Protein AF-A0AAD3XXQ5-F1 (afdb_monomer)

Radius of gyration: 32.07 Å; Cα contacts (8 Å, |Δi|>4): 15; chains: 1; bounding box: 58×30×98 Å

Mean predicted aligned error: 12.47 Å

Str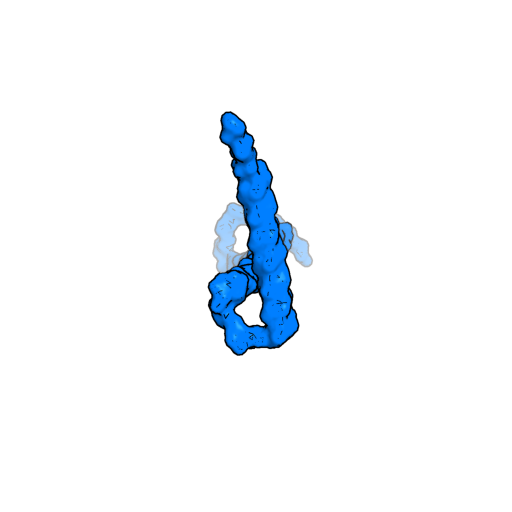ucture (mmCIF, N/CA/C/O backbone):
data_AF-A0AAD3XXQ5-F1
#
_entry.id   AF-A0AAD3XXQ5-F1
#
loop_
_atom_site.group_PDB
_atom_site.id
_atom_site.type_symbol
_atom_site.label_atom_id
_atom_site.label_alt_id
_atom_site.label_comp_id
_atom_site.label_asym_id
_atom_site.label_entity_id
_atom_site.label_seq_id
_atom_site.pdbx_PDB_ins_code
_atom_site.Cartn_x
_atom_site.Cartn_y
_atom_site.Cartn_z
_atom_site.occupancy
_atom_site.B_iso_or_equiv
_atom_site.auth_seq_id
_atom_site.auth_comp_id
_atom_site.auth_asym_id
_atom_site.auth_atom_id
_atom_site.pdbx_PDB_model_num
ATOM 1 N N . MET A 1 1 ? 29.185 -11.219 -38.932 1.00 58.31 1 MET A N 1
ATOM 2 C CA . MET A 1 1 ? 29.638 -9.807 -38.927 1.00 58.31 1 MET A CA 1
ATOM 3 C C . MET A 1 1 ? 29.434 -9.222 -37.535 1.00 58.31 1 MET A C 1
ATOM 5 O O . MET A 1 1 ? 28.336 -9.335 -37.004 1.00 58.31 1 MET A O 1
ATOM 9 N N . GLY A 1 2 ? 30.489 -8.679 -36.919 1.00 78.75 2 GLY A N 1
ATOM 10 C CA . GLY A 1 2 ? 30.454 -8.122 -35.560 1.00 78.75 2 GLY A CA 1
ATOM 11 C C . GLY A 1 2 ? 29.782 -6.747 -35.473 1.00 78.75 2 GLY A C 1
ATOM 12 O O . GLY A 1 2 ? 29.468 -6.116 -36.482 1.00 78.75 2 GLY A O 1
ATOM 13 N N . ARG A 1 3 ? 29.550 -6.272 -34.247 1.00 82.69 3 ARG A N 1
ATOM 14 C CA . ARG A 1 3 ? 28.944 -4.960 -33.989 1.00 82.69 3 ARG A CA 1
ATOM 15 C C . ARG A 1 3 ? 30.006 -3.863 -34.138 1.00 82.69 3 ARG A C 1
ATOM 17 O O . ARG A 1 3 ? 30.858 -3.721 -33.271 1.00 82.69 3 ARG A O 1
ATOM 24 N N . GLY A 1 4 ? 29.947 -3.089 -35.220 1.00 86.62 4 GLY A N 1
ATOM 25 C CA . GLY A 1 4 ? 30.831 -1.936 -35.420 1.00 86.62 4 GLY A CA 1
ATOM 26 C C . GLY A 1 4 ? 30.503 -0.781 -34.467 1.00 86.62 4 GLY A C 1
ATOM 27 O O . GLY A 1 4 ? 29.329 -0.483 -34.225 1.00 86.62 4 GLY A O 1
ATOM 28 N N . LYS A 1 5 ? 31.535 -0.126 -33.922 1.00 89.56 5 LYS A N 1
ATOM 29 C CA . LYS A 1 5 ? 31.388 1.126 -33.166 1.00 89.56 5 LYS A CA 1
ATOM 30 C C . LYS A 1 5 ? 30.966 2.237 -34.134 1.00 89.56 5 LYS A C 1
ATOM 32 O O . LYS A 1 5 ? 31.523 2.347 -35.219 1.00 89.56 5 LYS A O 1
ATOM 37 N N . ILE A 1 6 ? 29.981 3.043 -33.743 1.00 89.31 6 ILE A N 1
ATOM 38 C CA . ILE A 1 6 ? 29.500 4.192 -34.521 1.00 89.31 6 ILE A CA 1
ATOM 39 C C . ILE A 1 6 ? 29.655 5.472 -33.706 1.00 89.31 6 ILE A C 1
ATOM 41 O O . ILE A 1 6 ? 29.514 5.446 -32.482 1.00 89.31 6 ILE A O 1
ATOM 45 N N . GLU A 1 7 ? 29.922 6.584 -34.381 1.00 93.62 7 GLU A N 1
ATOM 46 C CA . GLU A 1 7 ? 29.941 7.909 -33.762 1.00 93.62 7 GLU A CA 1
ATOM 47 C C . GLU A 1 7 ? 28.536 8.343 -33.323 1.00 93.62 7 GLU A C 1
ATOM 49 O O . GLU A 1 7 ? 27.523 7.982 -33.934 1.00 93.62 7 GLU A O 1
ATOM 54 N N . ILE A 1 8 ? 28.464 9.146 -32.260 1.00 94.00 8 ILE A N 1
ATOM 55 C CA . ILE A 1 8 ? 27.212 9.744 -31.788 1.00 94.00 8 ILE A CA 1
ATOM 56 C C . ILE A 1 8 ? 26.947 11.018 -32.593 1.00 94.00 8 ILE A C 1
ATOM 58 O O . ILE A 1 8 ? 27.201 12.131 -32.150 1.00 94.00 8 ILE A O 1
ATOM 62 N N . LYS A 1 9 ? 26.450 10.822 -33.814 1.00 94.19 9 LYS A N 1
ATOM 63 C CA . LYS A 1 9 ? 25.975 11.871 -34.722 1.00 94.19 9 LYS A CA 1
ATOM 64 C C . LYS A 1 9 ? 24.759 11.381 -35.507 1.00 94.19 9 LYS A C 1
ATOM 66 O O . LYS A 1 9 ? 24.374 10.210 -35.406 1.00 94.19 9 LYS A O 1
ATOM 71 N N . ARG A 1 10 ? 24.131 12.268 -36.281 1.00 92.44 10 ARG A N 1
ATOM 72 C CA . ARG A 1 10 ? 23.028 11.890 -37.172 1.00 92.44 10 ARG A CA 1
ATOM 73 C C . ARG A 1 10 ? 23.514 10.843 -38.182 1.00 92.44 10 ARG A C 1
ATOM 75 O O . ARG A 1 10 ? 24.579 10.976 -38.773 1.00 92.44 10 ARG A O 1
ATOM 82 N N . ILE A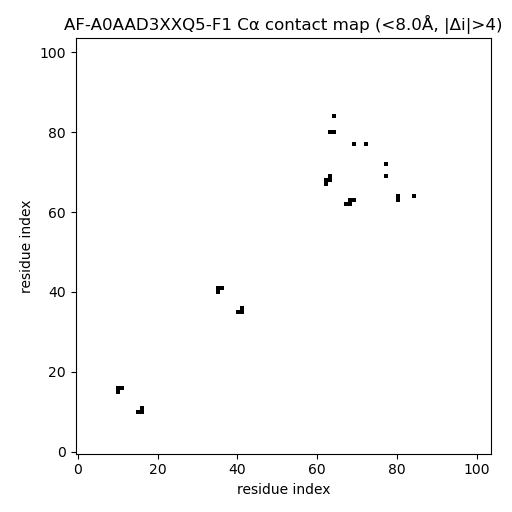 1 11 ? 22.736 9.774 -38.353 1.00 94.06 11 ILE A N 1
ATOM 83 C CA . ILE A 1 11 ? 22.971 8.781 -39.408 1.00 94.06 11 ILE A CA 1
ATOM 84 C C . ILE A 1 11 ? 22.291 9.305 -40.669 1.00 94.06 11 ILE A C 1
ATOM 86 O O . ILE A 1 11 ? 21.061 9.367 -40.712 1.00 94.06 11 ILE A O 1
ATOM 90 N N . GLU A 1 12 ? 23.072 9.673 -41.681 1.00 95.75 12 GLU A N 1
ATOM 91 C CA . GLU A 1 12 ? 22.541 10.267 -42.916 1.00 95.75 12 GLU A CA 1
ATOM 92 C C . GLU A 1 12 ? 21.757 9.256 -43.760 1.00 95.75 12 GLU A C 1
ATOM 94 O O . GLU A 1 12 ? 20.636 9.530 -44.196 1.00 95.75 12 GLU A O 1
ATOM 99 N N . ASN A 1 13 ? 22.276 8.031 -43.897 1.00 95.56 13 ASN A N 1
ATOM 100 C CA . ASN A 1 13 ? 21.589 6.963 -44.621 1.00 95.56 13 ASN A CA 1
ATOM 101 C C . ASN A 1 13 ? 20.242 6.615 -43.954 1.00 95.56 13 ASN A C 1
ATOM 103 O O . ASN A 1 13 ? 20.194 6.205 -42.790 1.00 95.56 13 ASN A O 1
ATOM 107 N N . SER A 1 14 ? 19.150 6.770 -44.709 1.00 91.25 14 SER A N 1
ATOM 108 C CA . SER A 1 14 ? 17.780 6.648 -44.196 1.00 91.25 14 SER A CA 1
ATOM 109 C C . SER A 1 14 ? 17.454 5.258 -43.652 1.00 91.25 14 SER A C 1
ATOM 111 O O . SER A 1 14 ? 16.981 5.129 -42.521 1.00 91.25 14 SER A O 1
ATOM 113 N N . SER A 1 15 ? 17.778 4.212 -44.410 1.00 93.94 15 SER A N 1
ATOM 114 C CA . SER A 1 15 ? 17.511 2.824 -44.028 1.00 93.94 15 SER A CA 1
ATOM 115 C C . SER A 1 15 ? 18.297 2.432 -42.777 1.00 93.94 15 SER A C 1
ATOM 117 O O . SER A 1 15 ? 17.731 1.888 -41.826 1.00 93.94 15 SER A O 1
ATOM 119 N N . ASN A 1 16 ? 19.584 2.791 -42.713 1.00 92.81 16 ASN A N 1
ATOM 120 C CA . ASN A 1 16 ? 20.416 2.543 -41.533 1.00 92.81 16 ASN A CA 1
ATOM 121 C C . ASN A 1 16 ? 19.878 3.283 -40.309 1.00 92.81 16 ASN A C 1
ATOM 123 O O . ASN A 1 16 ? 19.780 2.701 -39.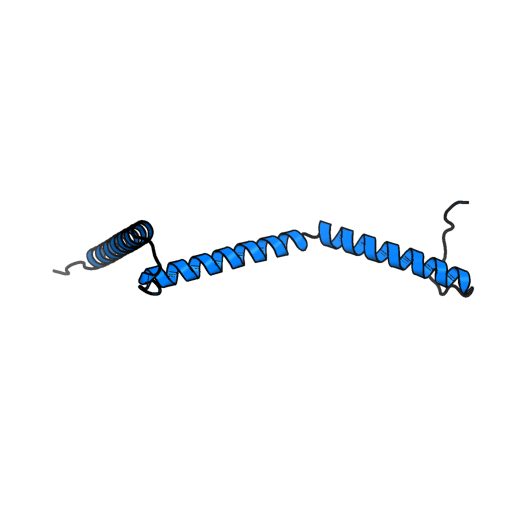229 1.00 92.81 16 ASN A O 1
ATOM 127 N N . ARG A 1 17 ? 19.472 4.546 -40.477 1.00 94.56 17 ARG A N 1
ATOM 128 C CA . ARG A 1 17 ? 18.876 5.348 -39.406 1.00 94.56 17 ARG A CA 1
ATOM 129 C C . ARG A 1 17 ? 17.603 4.702 -38.863 1.00 94.56 17 ARG A C 1
ATOM 131 O O . ARG A 1 17 ? 17.469 4.598 -37.644 1.00 94.56 17 ARG A O 1
ATOM 138 N N . GLN A 1 18 ? 16.709 4.227 -39.732 1.00 90.75 18 GLN A N 1
ATOM 139 C CA . GLN A 1 18 ? 15.470 3.554 -39.330 1.00 90.75 18 GLN A CA 1
ATOM 140 C C . GLN A 1 18 ? 15.753 2.254 -38.565 1.00 90.75 18 GLN A C 1
ATOM 142 O O . GLN A 1 18 ? 15.214 2.038 -37.479 1.00 90.75 18 GLN A O 1
ATOM 147 N N . VAL A 1 19 ? 16.657 1.413 -39.076 1.00 93.81 19 VAL A N 1
ATOM 148 C CA . VAL A 1 19 ? 17.044 0.158 -38.412 1.00 93.81 19 VAL A CA 1
ATOM 149 C C . VAL A 1 19 ? 17.693 0.431 -37.052 1.00 93.81 19 VAL A C 1
ATOM 151 O O . VAL A 1 19 ? 17.367 -0.229 -36.060 1.00 93.81 19 VAL A O 1
ATOM 154 N N . THR A 1 20 ? 18.596 1.412 -36.973 1.00 92.69 20 THR A N 1
ATOM 155 C CA . THR A 1 20 ? 19.229 1.817 -35.714 1.00 92.69 20 THR A CA 1
ATOM 156 C C . THR A 1 20 ? 18.206 2.364 -34.725 1.00 92.69 20 THR A C 1
ATOM 158 O O . THR A 1 20 ? 18.266 1.986 -33.554 1.00 92.69 20 THR A O 1
ATOM 161 N N . TYR A 1 21 ? 17.262 3.199 -35.169 1.00 91.62 21 TYR A N 1
ATOM 162 C CA . TYR A 1 21 ? 16.186 3.718 -34.327 1.00 91.62 21 TYR A CA 1
ATOM 163 C C . TYR A 1 21 ? 15.373 2.580 -33.710 1.00 91.62 21 TYR A C 1
ATOM 165 O O . TYR A 1 21 ? 15.287 2.497 -32.485 1.00 91.62 21 TYR A O 1
ATOM 173 N N . SER A 1 22 ? 14.868 1.651 -34.527 1.00 91.81 22 SER A N 1
ATOM 174 C CA . SER A 1 22 ? 14.064 0.523 -34.043 1.00 91.81 22 SER A CA 1
ATOM 175 C C . SER A 1 22 ? 14.83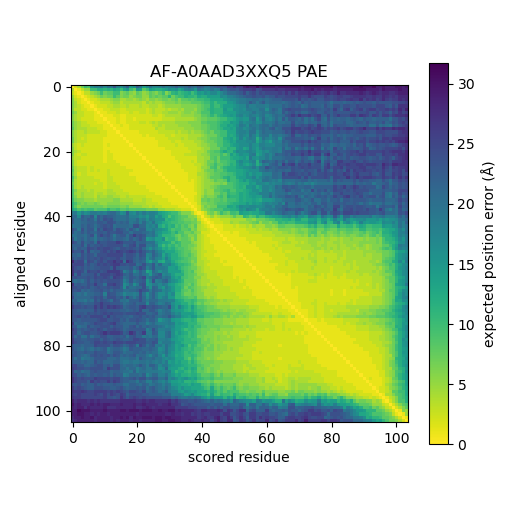1 -0.329 -33.028 1.00 91.81 22 SER A C 1
ATOM 177 O O . SER A 1 22 ? 14.314 -0.648 -31.956 1.00 91.81 22 SER A O 1
ATOM 179 N N . LYS A 1 23 ? 16.106 -0.640 -33.307 1.00 93.94 23 LYS A N 1
ATOM 180 C CA . LYS A 1 23 ? 16.959 -1.404 -32.381 1.00 93.94 23 LYS A CA 1
ATOM 181 C C . LYS A 1 23 ? 17.230 -0.645 -31.075 1.00 93.94 23 LYS A C 1
ATOM 183 O O . LYS A 1 23 ? 17.169 -1.247 -30.003 1.00 93.94 23 LYS A O 1
ATOM 188 N N . ARG A 1 24 ? 17.526 0.659 -31.143 1.00 95.19 24 ARG A N 1
ATOM 189 C CA . ARG A 1 24 ? 17.799 1.494 -29.959 1.00 95.19 24 ARG A CA 1
ATOM 190 C C . ARG A 1 24 ? 16.550 1.686 -29.106 1.00 95.19 24 ARG A C 1
ATOM 192 O O . ARG A 1 24 ? 16.634 1.470 -27.904 1.00 95.19 24 ARG A O 1
ATOM 199 N N . ARG A 1 25 ? 15.404 2.014 -29.713 1.00 93.62 25 ARG A N 1
ATOM 200 C CA . ARG A 1 25 ? 14.112 2.162 -29.026 1.00 93.62 25 ARG A CA 1
ATOM 201 C C . ARG A 1 25 ? 13.776 0.909 -28.221 1.00 93.62 25 ARG A C 1
ATOM 203 O O . ARG A 1 25 ? 13.518 1.008 -27.026 1.00 93.62 25 ARG A O 1
ATOM 210 N N . ASN A 1 26 ? 13.865 -0.265 -28.846 1.00 88.62 26 ASN A N 1
ATOM 211 C CA . ASN A 1 26 ? 13.595 -1.533 -28.165 1.00 88.62 26 ASN A CA 1
ATOM 212 C C . ASN A 1 26 ? 14.562 -1.778 -26.995 1.00 88.62 26 ASN A C 1
ATOM 214 O O . ASN A 1 26 ? 14.138 -2.223 -25.932 1.00 88.62 26 ASN A O 1
ATOM 218 N N . GLY A 1 27 ? 15.850 -1.464 -27.167 1.00 95.75 27 GLY A N 1
ATOM 219 C CA . GLY A 1 27 ? 16.842 -1.575 -26.095 1.00 95.75 27 GLY A CA 1
ATOM 220 C C . GLY A 1 27 ? 16.584 -0.619 -24.926 1.00 95.75 27 GLY A C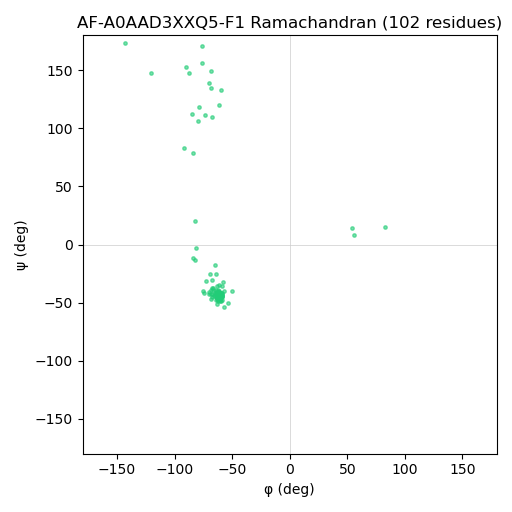 1
ATOM 221 O O . GLY A 1 27 ? 16.701 -1.028 -23.777 1.00 95.75 27 GLY A O 1
ATOM 222 N N . ILE A 1 28 ? 16.199 0.628 -25.209 1.00 95.19 28 ILE A N 1
ATOM 223 C CA . ILE A 1 28 ? 15.865 1.637 -24.192 1.00 95.19 28 ILE A CA 1
ATOM 224 C C . ILE A 1 28 ? 14.651 1.191 -23.377 1.00 95.19 28 ILE A C 1
ATOM 226 O O . ILE A 1 28 ? 14.707 1.226 -22.154 1.00 95.19 28 ILE A O 1
ATOM 230 N N . ILE A 1 29 ? 13.592 0.709 -24.034 1.00 91.06 29 ILE A N 1
ATOM 231 C CA . ILE A 1 29 ? 12.382 0.231 -23.350 1.00 91.06 29 ILE A CA 1
ATOM 232 C C . ILE A 1 29 ? 12.704 -0.948 -22.421 1.00 91.06 29 ILE A C 1
ATOM 234 O O . ILE A 1 29 ? 12.260 -0.961 -21.276 1.00 91.06 29 ILE A O 1
ATOM 238 N N . LYS A 1 30 ? 13.508 -1.919 -22.881 1.00 95.06 30 LYS A N 1
ATOM 239 C CA . LYS A 1 30 ? 13.935 -3.052 -22.041 1.00 95.06 30 LYS A CA 1
ATOM 240 C C . LYS A 1 30 ? 14.718 -2.585 -20.814 1.00 95.06 30 LYS A C 1
ATOM 242 O O . LYS A 1 30 ? 14.353 -2.946 -19.702 1.00 95.06 30 LYS A O 1
ATOM 247 N N . LYS A 1 31 ? 15.712 -1.712 -21.009 1.00 93.69 31 LYS A N 1
ATOM 248 C CA . LYS A 1 31 ? 16.502 -1.140 -19.908 1.00 93.69 31 LYS A CA 1
ATOM 249 C C . LYS A 1 31 ? 15.646 -0.345 -18.925 1.00 93.69 31 LYS A C 1
ATOM 251 O O . LYS A 1 31 ? 15.827 -0.488 -17.726 1.00 93.69 31 LYS A O 1
ATOM 256 N N . ALA A 1 32 ? 14.698 0.458 -19.407 1.00 86.94 32 ALA A N 1
ATOM 257 C CA . ALA A 1 32 ? 13.784 1.206 -18.546 1.00 86.94 32 ALA A CA 1
ATOM 258 C C . ALA A 1 32 ? 12.918 0.271 -17.686 1.00 86.94 32 ALA A C 1
ATOM 260 O O . ALA A 1 32 ? 12.727 0.528 -16.501 1.00 86.94 32 ALA A O 1
ATOM 261 N N . LYS A 1 33 ? 12.446 -0.845 -18.258 1.00 84.69 33 LYS A N 1
ATOM 262 C CA . LYS A 1 33 ? 11.702 -1.870 -17.516 1.00 84.69 33 LYS A CA 1
ATOM 263 C C . LYS A 1 33 ? 12.572 -2.564 -16.465 1.00 84.69 33 LYS A C 1
ATOM 265 O O . LYS A 1 33 ? 12.119 -2.745 -15.344 1.00 84.69 33 LYS A O 1
ATOM 270 N N . GLU A 1 34 ? 13.802 -2.933 -16.811 1.00 88.94 34 GLU A N 1
ATOM 271 C CA . GLU A 1 34 ? 14.761 -3.524 -15.867 1.00 88.94 34 GLU A CA 1
ATOM 272 C C . GLU A 1 34 ? 15.064 -2.562 -14.714 1.00 88.94 34 GLU A C 1
ATOM 274 O O . GLU A 1 34 ? 14.950 -2.954 -13.559 1.00 88.94 34 GLU A O 1
ATOM 279 N N . ILE A 1 35 ? 15.344 -1.288 -15.012 1.00 85.69 35 ILE A N 1
ATOM 280 C CA . ILE A 1 35 ? 15.550 -0.242 -13.999 1.00 85.69 35 ILE A CA 1
ATOM 281 C C . ILE A 1 35 ? 14.307 -0.091 -13.118 1.00 85.69 35 ILE A C 1
ATOM 283 O O . ILE A 1 35 ? 14.428 -0.049 -11.903 1.00 85.69 35 ILE A O 1
ATOM 287 N N . SER A 1 36 ? 13.105 -0.064 -13.698 1.00 81.94 36 SER A N 1
ATOM 288 C CA . SER A 1 36 ? 11.855 0.038 -12.933 1.00 81.94 36 SER A CA 1
ATOM 289 C C . SER A 1 36 ? 11.638 -1.141 -11.978 1.00 81.94 36 SER A C 1
ATOM 291 O O . SER A 1 36 ? 11.081 -0.947 -10.899 1.00 81.94 36 SER A O 1
ATOM 293 N N . VAL A 1 37 ? 12.069 -2.345 -12.361 1.00 80.12 37 VAL A N 1
ATOM 294 C CA . VAL A 1 37 ? 12.023 -3.532 -11.497 1.00 80.12 37 VAL A CA 1
ATOM 295 C C . VAL A 1 37 ? 13.107 -3.471 -10.418 1.00 80.12 37 VAL A C 1
ATOM 297 O O . VAL A 1 37 ? 12.820 -3.801 -9.274 1.00 80.12 37 VAL A O 1
ATOM 300 N N . LEU A 1 38 ? 14.323 -3.042 -10.768 1.00 81.94 38 LEU A N 1
ATOM 301 C CA . LEU A 1 38 ? 15.464 -2.966 -9.849 1.00 81.94 38 LEU A CA 1
ATOM 302 C C . LEU A 1 38 ? 15.352 -1.823 -8.831 1.00 81.94 38 LEU A C 1
ATOM 304 O O . LEU A 1 38 ? 15.848 -1.957 -7.723 1.00 81.94 38 LEU A O 1
ATOM 308 N N . CYS A 1 39 ? 14.711 -0.708 -9.183 1.00 80.62 39 CYS A N 1
ATOM 309 C CA . CYS A 1 39 ? 14.543 0.452 -8.303 1.00 80.62 39 CYS A CA 1
ATOM 310 C C . CYS A 1 39 ? 13.370 0.313 -7.315 1.00 80.62 39 CYS A C 1
ATOM 312 O O . CYS A 1 39 ? 12.859 1.328 -6.853 1.00 80.62 39 CYS A O 1
ATOM 314 N N . ASP A 1 40 ? 12.896 -0.904 -7.028 1.00 68.94 40 ASP A N 1
ATOM 315 C CA . ASP A 1 40 ? 11.823 -1.186 -6.059 1.00 68.94 40 ASP A CA 1
ATOM 316 C C . ASP A 1 40 ? 10.493 -0.446 -6.285 1.00 68.94 40 ASP A C 1
ATOM 318 O O . ASP A 1 40 ? 9.577 -0.569 -5.477 1.00 68.94 40 ASP A O 1
ATOM 322 N N . ALA A 1 41 ? 10.303 0.263 -7.402 1.00 70.56 41 ALA A N 1
ATOM 323 C CA . ALA A 1 41 ? 9.081 1.026 -7.673 1.00 70.56 41 ALA A CA 1
ATOM 324 C C . ALA A 1 41 ? 7.828 0.134 -7.655 1.00 70.56 41 ALA A C 1
ATOM 326 O O . ALA A 1 41 ? 6.754 0.548 -7.220 1.00 70.56 41 ALA A O 1
ATOM 327 N N . LYS A 1 42 ? 7.979 -1.130 -8.070 1.00 72.12 42 LYS A N 1
ATOM 328 C CA . LYS A 1 42 ? 6.925 -2.142 -7.955 1.00 72.12 42 LYS A CA 1
ATOM 329 C C . LYS A 1 42 ? 6.678 -2.565 -6.503 1.00 72.12 42 LYS A C 1
ATOM 331 O O . LYS A 1 42 ? 5.528 -2.736 -6.115 1.00 72.12 42 LYS A O 1
ATOM 336 N N . ASN A 1 43 ? 7.732 -2.734 -5.711 1.00 71.44 43 ASN A N 1
ATOM 337 C CA . ASN A 1 43 ? 7.622 -3.125 -4.306 1.00 71.44 43 ASN A CA 1
ATOM 338 C C . ASN A 1 43 ? 6.979 -2.005 -3.480 1.00 71.44 43 ASN A C 1
ATOM 340 O O . ASN A 1 43 ? 6.051 -2.272 -2.727 1.00 71.44 43 ASN A O 1
ATOM 344 N N . LEU A 1 44 ? 7.373 -0.752 -3.720 1.00 75.94 44 LEU A N 1
ATOM 345 C CA . LEU A 1 44 ? 6.763 0.442 -3.132 1.00 75.94 44 LEU A CA 1
ATOM 346 C C . LEU A 1 44 ? 5.277 0.573 -3.486 1.00 75.94 44 LEU A C 1
ATOM 348 O O . LEU A 1 44 ? 4.475 0.885 -2.614 1.00 75.94 44 LEU A O 1
ATOM 352 N N . SER A 1 45 ? 4.891 0.301 -4.737 1.00 82.44 45 SER A N 1
ATOM 353 C CA . SER A 1 45 ? 3.474 0.291 -5.131 1.00 82.44 45 SER A CA 1
ATOM 354 C C . SER A 1 45 ? 2.688 -0.795 -4.398 1.00 82.44 45 SER A C 1
ATOM 356 O O . SER A 1 45 ? 1.608 -0.524 -3.887 1.00 82.44 45 SER A O 1
ATOM 358 N N . ASN A 1 46 ? 3.233 -2.010 -4.311 1.00 83.94 46 ASN A N 1
ATOM 359 C CA . ASN A 1 46 ? 2.572 -3.107 -3.606 1.00 83.94 46 ASN A CA 1
ATOM 360 C C . ASN A 1 46 ? 2.429 -2.811 -2.106 1.00 83.94 46 ASN A C 1
ATOM 362 O O . ASN A 1 46 ? 1.406 -3.142 -1.513 1.00 83.94 46 ASN A O 1
ATOM 366 N N . GLU A 1 47 ? 3.447 -2.205 -1.495 1.00 85.31 47 GLU A N 1
ATOM 367 C CA . GLU A 1 47 ? 3.417 -1.827 -0.083 1.00 85.31 47 GLU A CA 1
ATOM 368 C C . GLU A 1 47 ? 2.417 -0.696 0.167 1.00 85.31 47 GLU A C 1
ATOM 370 O O . GLU A 1 47 ? 1.644 -0.746 1.120 1.00 85.31 47 GLU A O 1
ATOM 375 N N . LEU A 1 48 ? 2.341 0.274 -0.748 1.00 80.12 48 LEU A N 1
ATOM 376 C CA . LEU A 1 48 ? 1.325 1.321 -0.712 1.00 80.12 48 LEU A CA 1
ATOM 377 C C . LEU A 1 48 ? -0.093 0.737 -0.782 1.00 80.12 48 LEU A C 1
ATOM 379 O O . LEU A 1 48 ? -0.970 1.181 -0.042 1.00 80.12 48 LEU A O 1
ATOM 383 N N . ASP A 1 49 ? -0.320 -0.262 -1.637 1.00 89.88 49 ASP A N 1
ATOM 384 C CA . ASP A 1 49 ? -1.618 -0.932 -1.751 1.00 89.88 49 ASP A CA 1
ATOM 385 C C . ASP A 1 49 ? -1.963 -1.737 -0.486 1.00 89.88 49 ASP A C 1
ATOM 387 O O . ASP A 1 49 ? -3.113 -1.725 -0.040 1.00 89.88 49 ASP A O 1
ATOM 391 N N . ARG A 1 50 ? -0.973 -2.386 0.145 1.00 94.38 50 ARG A N 1
ATOM 392 C CA . ARG A 1 50 ? -1.151 -3.076 1.437 1.00 94.38 50 ARG A CA 1
ATOM 393 C C . ARG A 1 50 ? -1.531 -2.103 2.548 1.00 94.38 50 ARG A C 1
ATOM 395 O O . ARG A 1 50 ? -2.551 -2.311 3.199 1.00 94.38 50 ARG A O 1
ATOM 402 N N . ILE A 1 51 ? -0.773 -1.016 2.702 1.00 89.81 51 ILE A N 1
ATOM 403 C CA . ILE A 1 51 ? -1.014 0.011 3.726 1.00 89.81 51 ILE A CA 1
ATOM 404 C C . ILE A 1 51 ? -2.388 0.663 3.533 1.00 89.81 51 ILE A C 1
ATOM 406 O O . ILE A 1 51 ? -3.109 0.898 4.500 1.00 89.81 51 ILE A O 1
ATOM 410 N N . LYS A 1 52 ? -2.793 0.942 2.288 1.00 91.88 52 LYS A N 1
ATOM 411 C CA . LYS A 1 52 ? -4.134 1.477 2.002 1.00 91.88 52 LYS A CA 1
ATOM 412 C C . LYS A 1 52 ? -5.237 0.519 2.439 1.00 91.88 52 LYS A C 1
ATOM 414 O O . LYS A 1 52 ? -6.175 0.954 3.098 1.00 91.88 52 LYS A O 1
ATOM 419 N N . LYS A 1 53 ? -5.101 -0.770 2.129 1.00 94.56 53 LYS A N 1
ATOM 420 C CA . LYS A 1 53 ? -6.076 -1.786 2.536 1.00 94.56 53 LYS A CA 1
ATOM 421 C C . LYS A 1 53 ? -6.145 -1.942 4.058 1.00 94.56 53 LYS A C 1
ATOM 423 O O . LYS A 1 53 ? -7.232 -2.076 4.610 1.00 94.56 53 LYS A O 1
ATOM 428 N N . GLU A 1 54 ? -5.005 -1.911 4.745 1.00 93.56 54 GLU A N 1
ATOM 429 C CA . GLU A 1 54 ? -4.974 -1.922 6.213 1.00 93.56 54 GLU A CA 1
ATOM 430 C C . GLU A 1 54 ? -5.669 -0.692 6.801 1.00 93.56 54 GLU A C 1
ATOM 432 O O . GLU A 1 54 ? -6.489 -0.835 7.706 1.00 93.56 54 GLU A O 1
ATOM 437 N N . ASN A 1 55 ? -5.435 0.494 6.235 1.00 88.75 55 ASN A N 1
ATOM 438 C CA . ASN A 1 55 ? -6.133 1.711 6.644 1.00 88.75 55 ASN A CA 1
ATOM 439 C C . ASN A 1 55 ? -7.650 1.607 6.443 1.00 88.75 55 ASN A C 1
ATOM 441 O O . ASN A 1 55 ? -8.403 1.976 7.338 1.00 88.75 55 ASN A O 1
ATOM 445 N N . GLU A 1 56 ? -8.114 1.097 5.301 1.00 92.19 56 GLU A N 1
ATOM 446 C CA . GLU A 1 56 ? -9.545 0.880 5.050 1.00 92.19 56 GLU A CA 1
ATOM 447 C C . GLU A 1 56 ? -10.162 -0.061 6.094 1.00 92.19 56 GLU A C 1
ATOM 449 O O . GLU A 1 56 ? -11.218 0.242 6.651 1.00 92.19 56 GLU A O 1
ATOM 454 N N . ASN A 1 57 ? -9.471 -1.155 6.427 1.00 91.56 57 ASN A N 1
ATOM 455 C CA . ASN A 1 57 ? -9.917 -2.088 7.462 1.00 91.56 57 ASN A CA 1
ATOM 456 C C . ASN A 1 57 ? 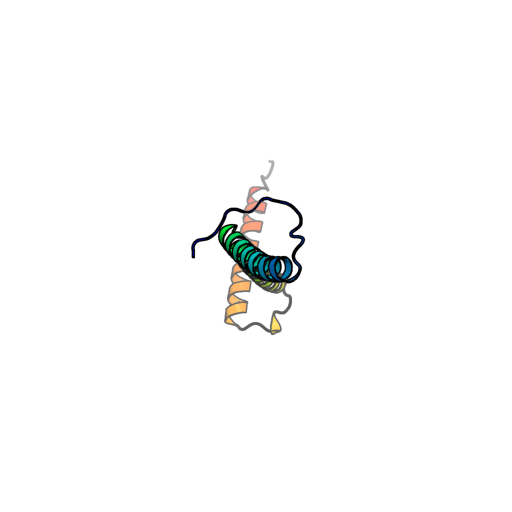-9.993 -1.420 8.844 1.00 91.56 57 ASN A C 1
ATOM 458 O O . ASN A 1 57 ? -10.999 -1.566 9.536 1.00 91.56 57 ASN A O 1
ATOM 462 N N . MET A 1 58 ? -8.973 -0.647 9.228 1.00 93.75 58 MET A N 1
ATOM 463 C CA . MET A 1 58 ? -8.970 0.083 10.502 1.00 93.75 58 MET A CA 1
ATOM 464 C C . MET A 1 58 ? -10.090 1.125 10.567 1.00 93.75 58 MET A C 1
ATOM 466 O O . MET A 1 58 ? -10.682 1.328 11.622 1.00 93.75 58 MET A O 1
ATOM 470 N N . GLN A 1 59 ? -10.421 1.778 9.450 1.00 90.88 59 GLN A N 1
ATOM 471 C CA . GLN A 1 59 ? -11.544 2.718 9.399 1.00 90.88 59 GLN A CA 1
ATOM 472 C C . GLN A 1 59 ? -12.889 2.013 9.594 1.00 90.88 59 GLN A C 1
ATOM 474 O O . GLN A 1 59 ? -13.771 2.551 10.260 1.00 90.88 59 GLN A O 1
ATOM 479 N N . ILE A 1 60 ? -13.057 0.807 9.048 1.00 91.25 60 ILE A N 1
ATOM 480 C CA . ILE A 1 60 ? -14.246 -0.016 9.301 1.00 91.25 60 ILE A CA 1
ATOM 481 C C . ILE A 1 60 ? -14.337 -0.363 10.792 1.00 91.25 60 ILE A C 1
ATOM 483 O O . ILE A 1 60 ? -15.372 -0.138 11.412 1.00 91.25 60 ILE A O 1
ATOM 487 N N . GLU A 1 61 ? -13.243 -0.836 11.387 1.00 90.38 61 GLU A N 1
ATOM 488 C CA . GLU A 1 61 ? -13.198 -1.169 12.813 1.00 90.38 61 GLU A CA 1
ATOM 489 C C . GLU A 1 61 ? -13.489 0.046 13.706 1.00 90.38 61 GLU A C 1
ATOM 491 O O . GLU A 1 61 ? -14.285 -0.048 14.640 1.00 90.38 61 GLU A O 1
ATOM 496 N N . LEU A 1 62 ? -12.926 1.215 13.381 1.00 90.25 62 LEU A N 1
ATOM 497 C CA . LEU A 1 62 ? -13.189 2.468 14.090 1.00 90.25 62 LEU A CA 1
ATOM 498 C C . LEU A 1 62 ? -14.676 2.844 14.059 1.00 90.25 62 LEU A C 1
ATOM 500 O O . LEU A 1 62 ? -15.209 3.302 15.069 1.00 90.25 62 LEU A O 1
ATOM 504 N N . ARG A 1 63 ? -15.348 2.666 12.915 1.00 94.06 63 ARG A N 1
ATOM 505 C CA . ARG A 1 63 ? -16.792 2.913 12.796 1.00 94.06 63 ARG A CA 1
ATOM 506 C C . ARG A 1 63 ? -17.579 2.002 13.732 1.00 94.06 63 ARG A C 1
ATOM 508 O O . ARG A 1 63 ? -18.397 2.493 14.506 1.00 94.06 63 ARG A O 1
ATOM 515 N N . HIS A 1 64 ? -17.252 0.713 13.766 1.00 94.12 64 HIS A N 1
ATOM 516 C CA . HIS A 1 64 ? -17.892 -0.215 14.697 1.00 94.12 64 HIS A CA 1
ATOM 517 C C . HIS A 1 64 ? -17.617 0.150 16.166 1.00 94.12 64 HIS A C 1
ATOM 519 O O . HIS A 1 64 ? -18.526 0.146 16.990 1.00 94.12 64 HIS A O 1
ATOM 525 N N . LEU A 1 65 ? -16.395 0.557 16.517 1.00 92.50 65 LEU A N 1
ATOM 526 C CA . LEU A 1 65 ? -16.082 1.013 17.880 1.00 92.50 65 LEU A CA 1
ATOM 527 C C . LEU A 1 65 ? -16.852 2.285 18.280 1.00 92.50 65 LEU A C 1
ATOM 529 O O . LEU A 1 65 ? -17.097 2.509 19.463 1.00 92.50 65 LEU A O 1
ATOM 533 N N . LYS A 1 66 ? -17.258 3.110 17.310 1.00 93.69 66 LYS A N 1
ATOM 534 C CA . LYS A 1 66 ? -18.116 4.286 17.526 1.00 93.69 66 LYS A CA 1
ATOM 535 C C . LYS A 1 66 ? -19.607 3.958 17.621 1.00 93.69 66 LYS A C 1
ATOM 537 O O . LYS A 1 66 ? -20.403 4.865 17.854 1.00 93.69 66 LYS A O 1
ATOM 542 N N . GLY A 1 67 ? -19.992 2.695 17.451 1.00 92.12 67 GLY A N 1
ATOM 543 C CA . GLY A 1 67 ? -21.395 2.292 17.416 1.00 92.12 67 GLY A CA 1
ATOM 544 C C . G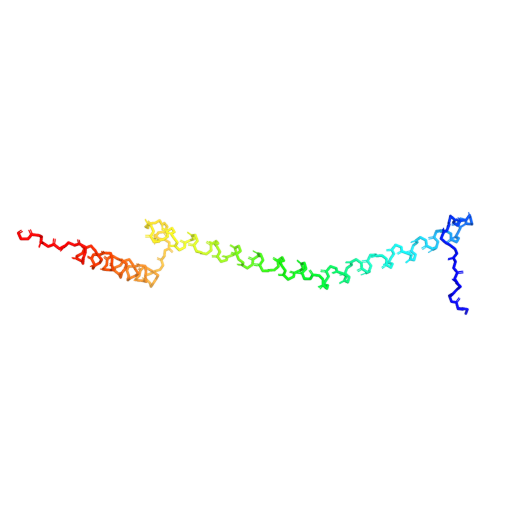LY A 1 67 ? -22.061 2.474 16.047 1.00 92.12 67 GLY A C 1
ATOM 545 O O . GLY A 1 67 ? -23.287 2.438 15.965 1.00 92.12 67 GLY A O 1
ATOM 546 N N . GLU A 1 68 ? -21.289 2.663 14.974 1.00 95.06 68 GLU A N 1
ATOM 547 C CA . GLU A 1 68 ? -21.789 2.734 13.594 1.00 95.06 68 GLU A CA 1
ATOM 548 C C . GLU A 1 68 ? -21.806 1.332 12.947 1.00 95.06 68 GLU A C 1
ATOM 550 O O . GLU A 1 68 ? -21.029 0.461 13.329 1.00 95.06 68 GLU A O 1
ATOM 555 N N . ASP A 1 69 ? -22.693 1.089 11.971 1.00 93.25 69 ASP A N 1
ATOM 556 C CA . ASP A 1 69 ? -22.815 -0.165 11.187 1.00 93.25 69 ASP A CA 1
ATOM 557 C C . ASP A 1 69 ? -22.978 -1.483 11.994 1.00 93.25 69 ASP A C 1
ATOM 559 O O . ASP A 1 69 ? -22.906 -2.585 11.447 1.00 93.25 69 ASP A O 1
ATOM 563 N N . ILE A 1 70 ? -23.293 -1.392 13.288 1.00 93.69 70 ILE A N 1
ATOM 564 C CA . ILE A 1 70 ? -23.368 -2.513 14.247 1.00 93.69 70 ILE A CA 1
ATOM 565 C C . ILE A 1 70 ? -24.371 -3.593 13.851 1.00 93.69 70 ILE A C 1
ATOM 567 O O . ILE A 1 70 ? -24.136 -4.779 14.069 1.00 93.69 70 ILE A O 1
ATOM 571 N N . THR A 1 71 ? -25.491 -3.203 13.246 1.00 93.31 71 THR A N 1
ATOM 572 C CA . THR A 1 71 ? -26.563 -4.132 12.855 1.00 93.31 71 THR A CA 1
ATOM 573 C C . THR A 1 71 ? -26.135 -5.126 11.777 1.00 93.31 71 THR A C 1
ATOM 575 O O . THR A 1 71 ? -26.798 -6.145 11.594 1.00 93.31 71 THR A O 1
ATOM 578 N N . SER A 1 72 ? -25.040 -4.842 11.068 1.00 91.69 72 SER A N 1
ATOM 579 C CA . SER A 1 72 ? -24.479 -5.723 10.041 1.00 91.69 72 SER A CA 1
ATOM 580 C C . SER A 1 72 ? -23.554 -6.812 10.604 1.00 91.69 72 SER A C 1
ATOM 582 O O . SER A 1 72 ? -23.207 -7.753 9.888 1.00 91.69 72 SER A O 1
ATOM 584 N N . LEU A 1 73 ? -23.175 -6.710 11.882 1.00 93.38 73 LEU A N 1
ATOM 585 C CA . LEU A 1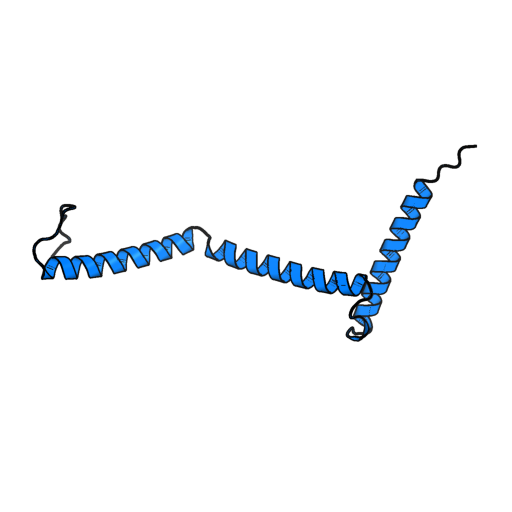 73 ? -22.188 -7.577 12.518 1.00 93.38 73 LEU A CA 1
ATOM 586 C C . LEU A 1 73 ? -22.799 -8.849 13.095 1.00 93.38 73 LEU A C 1
ATOM 588 O O . LEU A 1 73 ? -23.924 -8.874 13.597 1.00 93.38 73 LEU A O 1
ATOM 592 N N . GLN A 1 74 ? -22.016 -9.924 13.075 1.00 96.12 74 GLN A N 1
ATOM 593 C CA . GLN A 1 74 ? -22.393 -11.170 13.726 1.00 96.12 74 GLN A CA 1
ATOM 594 C C . GLN A 1 74 ? -22.204 -11.072 15.243 1.00 96.12 74 GLN A C 1
ATOM 596 O O . GLN A 1 74 ? -21.344 -10.347 15.740 1.00 96.12 74 GLN A O 1
ATOM 601 N N . PHE A 1 75 ? -22.935 -11.896 15.997 1.00 95.38 75 PHE A N 1
ATOM 602 C CA . PHE A 1 75 ? -22.869 -11.928 17.465 1.00 95.38 75 PHE A CA 1
ATOM 603 C C . PHE A 1 75 ? -21.434 -12.020 18.017 1.00 95.38 75 PHE A C 1
ATOM 605 O O . PHE A 1 75 ? -21.071 -11.337 18.970 1.00 95.38 75 PHE A O 1
ATOM 612 N N . ARG A 1 76 ? -20.573 -12.821 17.378 1.00 95.12 76 ARG A N 1
ATOM 613 C CA . ARG A 1 76 ? -19.168 -12.970 17.788 1.00 95.12 76 ARG A CA 1
ATOM 614 C C . ARG A 1 76 ? -18.334 -11.704 17.575 1.00 95.12 76 ARG A C 1
ATOM 616 O O . ARG A 1 76 ? -17.358 -11.491 18.285 1.00 95.12 76 ARG A O 1
ATOM 623 N N . GLU A 1 77 ? -18.666 -10.896 16.578 1.00 92.44 77 GLU A N 1
ATOM 624 C CA . GLU A 1 77 ? -18.001 -9.617 16.320 1.00 92.44 77 GLU A CA 1
ATOM 625 C C . GLU A 1 77 ? -18.452 -8.566 17.331 1.00 92.44 77 GLU A C 1
ATOM 627 O O . GLU A 1 77 ? -17.607 -7.864 17.879 1.00 92.44 77 GLU A O 1
ATOM 632 N N . LEU A 1 78 ? -19.745 -8.556 17.661 1.00 94.75 78 LEU A N 1
ATOM 633 C CA . LEU A 1 78 ? -20.313 -7.697 18.700 1.00 94.75 78 LEU A CA 1
ATOM 634 C C . LEU A 1 78 ? -19.674 -7.942 20.069 1.00 94.75 78 LEU A C 1
ATOM 636 O O . LEU A 1 78 ? -19.222 -6.988 20.692 1.00 94.75 78 LEU A O 1
ATOM 640 N N . MET A 1 79 ? -19.543 -9.206 20.493 1.00 95.81 79 MET A N 1
ATOM 641 C CA . MET A 1 79 ? -18.882 -9.538 21.766 1.00 95.81 79 MET A CA 1
ATOM 642 C C . MET A 1 79 ? -17.445 -9.007 21.837 1.00 95.81 79 MET A C 1
ATOM 644 O O . MET A 1 79 ? -17.021 -8.504 22.871 1.00 95.81 79 MET A O 1
ATOM 648 N N . ARG A 1 80 ? -16.689 -9.089 20.733 1.00 94.75 80 ARG A N 1
ATOM 649 C CA . ARG A 1 80 ? -15.307 -8.580 20.692 1.00 94.75 80 ARG A CA 1
ATOM 650 C C . ARG A 1 80 ? -15.253 -7.061 20.831 1.00 94.75 80 ARG A C 1
ATOM 652 O O . ARG A 1 80 ? -14.355 -6.542 21.487 1.00 94.75 80 ARG A O 1
ATOM 659 N N . ILE A 1 81 ? -16.197 -6.356 20.211 1.00 95.00 81 ILE A N 1
ATOM 660 C CA . ILE A 1 81 ? -16.301 -4.896 20.313 1.00 95.00 81 ILE A CA 1
ATOM 661 C C . ILE A 1 81 ? -16.681 -4.487 21.738 1.00 95.00 81 ILE A C 1
ATOM 663 O O . ILE A 1 81 ? -16.064 -3.582 22.292 1.00 95.00 81 ILE A O 1
ATOM 667 N N . GLU A 1 82 ? -17.654 -5.169 22.342 1.00 96.00 82 GLU A N 1
ATOM 668 C CA . GLU A 1 82 ? -18.085 -4.917 23.719 1.00 96.00 82 GLU A CA 1
ATOM 669 C C . GLU A 1 82 ? -16.930 -5.107 24.714 1.00 96.00 82 GLU A C 1
ATOM 671 O O . GLU A 1 82 ? -16.632 -4.194 25.483 1.00 96.00 82 GLU A O 1
ATOM 676 N N . GLU A 1 83 ? -16.202 -6.225 24.616 1.00 97.50 83 GLU A N 1
ATOM 677 C CA . GLU A 1 83 ? -15.015 -6.497 25.436 1.00 97.50 83 GLU A CA 1
ATOM 678 C C . GLU A 1 83 ? -13.931 -5.418 25.254 1.00 97.50 83 GLU A C 1
ATOM 680 O O . GLU A 1 83 ? -13.351 -4.929 26.228 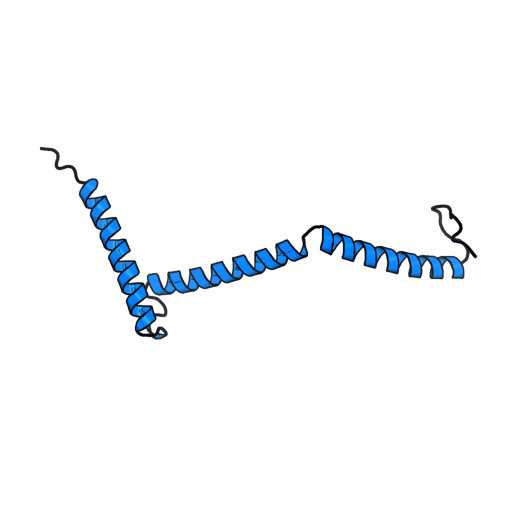1.00 97.50 83 GLU A O 1
ATOM 685 N N . ALA A 1 84 ? -13.655 -5.001 24.014 1.00 95.31 84 ALA A N 1
ATOM 686 C CA . ALA A 1 84 ? -12.670 -3.956 23.733 1.00 95.31 84 ALA A CA 1
ATOM 687 C C . ALA A 1 84 ? -13.061 -2.603 24.358 1.00 95.31 84 ALA A C 1
ATOM 689 O O . ALA A 1 84 ? -12.211 -1.914 24.936 1.00 95.31 84 ALA A O 1
ATOM 690 N N . LEU A 1 85 ? -14.342 -2.232 24.279 1.00 96.12 85 LEU A N 1
ATOM 691 C CA . LEU A 1 85 ? -14.867 -1.000 24.868 1.00 96.12 85 LEU A CA 1
ATOM 692 C C . LEU A 1 85 ? -14.848 -1.047 26.399 1.00 96.12 85 LEU A C 1
ATOM 694 O O . LEU A 1 85 ? -14.431 -0.073 27.029 1.00 96.12 85 LEU A O 1
ATOM 698 N N . GLU A 1 86 ? -15.239 -2.168 27.006 1.00 97.50 86 GLU A N 1
ATOM 699 C CA . GLU A 1 86 ? -15.223 -2.347 28.460 1.00 97.50 86 GLU A CA 1
ATOM 700 C C . GLU A 1 86 ? -13.797 -2.265 29.024 1.00 97.50 86 GLU A C 1
ATOM 702 O O . GLU A 1 86 ? -13.542 -1.542 29.997 1.00 97.50 86 GLU A O 1
ATOM 707 N N . ASN A 1 87 ? -12.841 -2.917 28.358 1.00 96.88 87 ASN A N 1
ATOM 708 C CA . ASN A 1 87 ? -11.422 -2.827 28.694 1.00 96.88 87 ASN A CA 1
ATOM 709 C C . ASN A 1 87 ? -10.904 -1.383 28.581 1.00 96.88 87 ASN A C 1
ATOM 711 O O . ASN A 1 87 ? -10.237 -0.880 29.493 1.00 96.88 87 ASN A O 1
ATOM 715 N N . GLY A 1 88 ? -11.247 -0.686 27.492 1.00 95.06 88 GLY A N 1
ATOM 716 C CA . GLY A 1 88 ? -10.881 0.715 27.282 1.00 95.06 88 GLY A CA 1
ATOM 717 C C . GLY A 1 88 ? -11.440 1.644 28.366 1.00 95.06 88 GLY A C 1
ATOM 718 O O . GLY A 1 88 ? -10.699 2.443 28.947 1.00 95.06 88 GLY A O 1
ATOM 719 N N . LEU A 1 89 ? -12.725 1.502 28.698 1.00 95.75 89 LEU A N 1
ATOM 720 C CA . LEU A 1 89 ? -13.396 2.274 29.749 1.00 95.75 89 LEU A CA 1
ATOM 721 C C . LEU A 1 89 ? -12.790 2.016 31.129 1.00 95.75 89 LEU A C 1
ATOM 723 O O . LEU A 1 89 ? -12.557 2.961 31.886 1.00 95.75 89 LEU A O 1
ATOM 727 N N . THR A 1 90 ? -12.497 0.756 31.446 1.00 96.88 90 THR A N 1
ATOM 728 C CA . THR A 1 90 ? -11.837 0.370 32.699 1.00 96.88 90 THR A CA 1
ATOM 729 C C . THR A 1 90 ? -10.465 1.030 32.815 1.00 96.88 90 THR A C 1
ATOM 731 O O . THR A 1 90 ? -10.149 1.637 33.841 1.00 96.88 90 THR A O 1
ATOM 734 N N . GLY A 1 91 ? -9.672 1.013 31.739 1.00 95.12 91 GLY A N 1
ATOM 735 C CA . GLY A 1 91 ? -8.376 1.690 31.692 1.00 95.12 91 GLY A CA 1
ATOM 736 C C . GLY A 1 91 ? -8.469 3.205 31.914 1.00 95.12 91 GLY A C 1
ATOM 737 O O . GLY A 1 91 ? -7.670 3.769 32.667 1.00 95.12 91 GLY A O 1
ATOM 738 N N . ILE A 1 92 ? -9.458 3.870 31.304 1.00 94.31 92 ILE A N 1
ATOM 739 C CA . ILE A 1 92 ? -9.692 5.314 31.479 1.00 94.31 92 ILE A CA 1
ATOM 740 C C . ILE A 1 92 ? -10.076 5.631 32.927 1.00 94.31 92 ILE A C 1
ATOM 742 O O . ILE A 1 92 ? -9.483 6.528 33.531 1.00 94.31 92 ILE A O 1
ATOM 746 N N . ARG A 1 93 ? -11.016 4.873 33.504 1.00 94.25 93 ARG A N 1
ATOM 747 C CA . ARG A 1 93 ? -11.454 5.042 34.899 1.00 94.25 93 ARG A CA 1
ATOM 748 C C . ARG A 1 93 ? -10.296 4.885 35.878 1.00 94.25 93 ARG A C 1
ATOM 750 O O . ARG A 1 93 ? -10.150 5.708 36.776 1.00 94.25 93 ARG A O 1
ATOM 757 N N . ASN A 1 94 ? -9.434 3.892 35.666 1.00 92.31 94 ASN A N 1
ATOM 758 C CA . ASN A 1 94 ? -8.260 3.672 36.510 1.00 92.31 94 ASN A CA 1
ATOM 759 C C . ASN A 1 94 ? -7.290 4.861 36.462 1.00 92.31 94 ASN A C 1
ATOM 761 O O . ASN A 1 94 ? -6.834 5.319 37.508 1.00 92.31 94 ASN A O 1
ATOM 765 N N . ARG A 1 95 ? -7.022 5.421 35.272 1.00 90.06 95 ARG A N 1
ATOM 766 C CA . ARG A 1 95 ? -6.180 6.626 35.145 1.00 90.06 95 ARG A CA 1
ATOM 767 C C . ARG A 1 95 ? -6.797 7.840 35.838 1.00 90.06 95 ARG A C 1
ATOM 769 O O . ARG A 1 95 ? -6.078 8.581 36.503 1.00 90.06 95 ARG A O 1
ATOM 776 N N . GLN A 1 96 ? -8.109 8.032 35.705 1.00 87.25 96 GLN A N 1
ATOM 777 C CA . GLN A 1 96 ? -8.827 9.122 36.372 1.00 87.25 96 GLN A CA 1
ATOM 778 C C . GLN A 1 96 ? -8.785 8.976 37.899 1.00 87.25 96 GLN A C 1
ATOM 780 O O . GLN A 1 96 ? -8.501 9.950 38.596 1.00 87.25 96 GLN A O 1
ATOM 785 N N . ALA A 1 97 ? -8.968 7.759 38.417 1.00 80.62 97 ALA A N 1
ATOM 786 C CA . ALA A 1 97 ? -8.860 7.466 39.844 1.00 80.62 97 ALA A CA 1
ATOM 787 C C . ALA A 1 97 ? -7.448 7.738 40.393 1.00 80.62 97 ALA A C 1
ATOM 789 O O . ALA A 1 97 ? -7.315 8.304 41.471 1.00 80.62 97 ALA A O 1
ATOM 790 N N . SER A 1 98 ? -6.389 7.412 39.640 1.00 72.38 98 SER A N 1
ATOM 791 C CA . SER A 1 98 ? -5.005 7.725 40.037 1.00 72.38 98 SER A CA 1
ATOM 792 C C . SER A 1 98 ? -4.669 9.221 39.994 1.00 72.38 98 SER A C 1
ATOM 794 O O . SER A 1 98 ? -3.764 9.657 40.699 1.00 72.38 98 SER A O 1
ATOM 796 N N . SER A 1 99 ? -5.371 10.013 39.176 1.00 64.81 99 SER A N 1
ATOM 797 C CA . SER A 1 99 ? -5.181 11.472 39.103 1.00 64.81 99 SER A CA 1
ATOM 798 C C . SER A 1 99 ? -5.915 12.256 40.197 1.00 64.81 99 SER A C 1
ATOM 800 O O . SER A 1 99 ? -5.620 13.431 40.408 1.00 64.81 99 SER A O 1
ATOM 802 N N . PHE A 1 100 ? -6.848 11.622 40.912 1.00 61.59 100 PHE A N 1
ATOM 803 C CA . PHE A 1 100 ? -7.575 12.229 42.022 1.00 61.59 100 PHE A CA 1
ATOM 804 C C . PHE A 1 100 ? -6.840 11.939 43.340 1.00 61.59 100 PHE A C 1
ATOM 806 O O . PHE A 1 100 ? -7.157 10.987 44.048 1.00 61.59 100 PHE A O 1
ATOM 813 N N . ILE A 1 101 ? -5.822 12.744 43.664 1.00 61.97 101 ILE A N 1
ATOM 814 C CA . ILE A 1 101 ? -5.249 12.769 45.019 1.00 61.97 101 ILE A CA 1
ATOM 815 C C . ILE A 1 101 ? -6.196 13.619 45.879 1.00 61.97 101 ILE A C 1
ATOM 817 O O . ILE A 1 101 ? -6.353 14.803 45.574 1.00 61.97 101 ILE A O 1
ATOM 821 N N . PRO A 1 102 ? -6.828 13.079 46.937 1.00 58.84 102 PRO A N 1
ATOM 822 C CA . PRO A 1 102 ? -7.562 13.909 47.878 1.00 58.84 102 PRO A CA 1
ATOM 823 C C . PRO A 1 102 ? -6.536 14.774 48.613 1.00 58.84 102 PRO A C 1
ATOM 825 O O . PRO A 1 102 ? -5.724 14.263 49.382 1.00 58.84 102 PRO A O 1
ATOM 828 N N . THR A 1 103 ? -6.516 16.075 48.339 1.00 59.56 103 THR A N 1
ATOM 829 C CA . THR A 1 103 ? -5.785 17.022 49.181 1.00 59.56 103 THR A CA 1
ATOM 830 C C . THR A 1 103 ? -6.580 17.197 50.468 1.00 59.56 103 THR A C 1
ATOM 832 O O . THR A 1 103 ? -7.703 17.704 50.419 1.00 59.56 103 THR A O 1
ATOM 835 N N . SER A 1 104 ? -6.015 16.700 51.569 1.00 59.31 104 SER A N 1
ATOM 836 C CA . SER A 1 104 ? -6.496 16.891 52.941 1.00 59.31 104 SER A CA 1
ATOM 837 C C . SER A 1 104 ? -6.610 18.359 53.334 1.00 59.31 104 SER A C 1
ATOM 839 O O . SER A 1 104 ? -5.786 19.163 52.841 1.00 59.31 104 SER A O 1
#

Sequence (104 aa):
MGRGKIEIKRIENSSNRQVTYSKRRNGIIKKAKEISVLCDAKNLSNELDRIKKENENMQIELRHLKGEDITSLQFRELMRIEEALENGLTGIRNRQASSFIPTS

Secondary structure (DSSP, 8-state):
-------SS---SHHHHHHHHHHHHHHHHHHHHHHHHHTTHHHHHHHHHHHHHHHHHHHHHHHHHTT-SGGGS-HHHHHHHHHHHHHHHHHHHHHHHHH-----

Organism: Nepenthes gracilis (NCBI:txid150966)

InterPro domains:
  IPR002100 Transcription factor, MADS-box [PF00319] (10-42)
  IPR002100 Transcription factor, MADS-box [PR00404] (3-23)
  IPR002100 Transcription factor, MADS-box [PR00404] (23-38)
  IPR002100 Transcription factor, MADS-box [PS50066] (1-42)
  IPR002100 Transcription factor, MADS-box [SM00432] (1-54)
  IPR002487 Transcription factor, K-box [PS51297] (41-104)
  IPR036879 Transcription factor, MADS-box superfamily [G3DSA:3.40.1810.10] (13-44)
  IPR036879 Transcription factor, MADS-box superfamily [SSF55455] (1-42)
  IPR050142 MADS-box/MEF2 Transcription Factor [PTHR48019] (3-95)

pLDDT: mean 88.37, std 9.75, range [58.31, 97.5]

Solvent-accessible surface area (backbone atoms only — not comparable to full-atom values): 6236 Å² total; per-residue (Å²): 135,82,90,76,90,76,78,100,64,87,62,82,56,64,69,61,36,52,55,49,47,57,55,48,54,54,52,50,54,53,51,52,52,51,49,45,62,72,66,42,55,60,57,53,51,52,50,50,54,50,54,50,52,50,50,54,52,50,51,53,50,51,38,46,73,71,68,38,78,56,90,79,54,52,72,74,54,49,53,54,50,52,53,52,50,52,52,51,52,51,54,52,52,53,53,53,57,72,69,60,71,83,81,128

Foldseek 3Di:
DDDDDDDPDDDPDPVVNVVVVVVVVVVVVVVVVVCCVVVCVVVVVVVVVVVVVVVVVVVVVVCVLVVHPVVVDDPVVVVVSVVVVVVVVVVVVVVVVVVDDPDD